Protein AF-W2XPM4-F1 (afdb_monomer_lite)

InterPro domains:
  IPR045379 Crinkler effector protein, N-terminal [PF20147] (14-66)

Foldseek 3Di:
DVVVVVVVVVVQKDKDWDADPPVRDIDIDIDGPPDDVLVVLVRVQVVPDDPVGGDDSVVDDDDDDDDPPDD

Radius of gyration: 15.05 Å; chains: 1; bounding box: 34×27×44 Å

Secondary structure (DSSP, 8-state):
--SHHHHHHHTTEEEEEEE-TTT--EEEEEEETT--HHHHHHHHHHHH-BTTB---GGGPPP--PPPTT--

Sequence (71 aa):
MAEEKNMEEAETEVKLRCGVYGEGSVFSVEIQRNADVEVLQEKIAGILSTEQHTVPPRLLTLYLARKEGET

Structure (mmCIF, N/CA/C/O backbone):
data_AF-W2XPM4-F1
#
_entry.id   AF-W2XPM4-F1
#
loop_
_atom_site.group_PDB
_atom_site.id
_atom_site.type_symbol
_atom_site.label_atom_id
_atom_site.label_alt_id
_atom_site.label_comp_id
_atom_site.label_asym_id
_atom_site.label_entity_id
_atom_site.label_seq_id
_atom_site.pdbx_PDB_ins_code
_atom_site.Cartn_x
_atom_site.Cartn_y
_atom_site.Cartn_z
_atom_site.occupancy
_atom_site.B_iso_or_equiv
_atom_site.auth_seq_id
_atom_site.auth_comp_id
_atom_site.auth_asym_id
_atom_site.auth_atom_id
_atom_site.pdbx_PDB_model_num
ATOM 1 N N . MET A 1 1 ? 9.248 12.942 30.707 1.00 49.34 1 MET A N 1
ATOM 2 C CA . MET A 1 1 ? 8.631 13.922 29.786 1.00 49.34 1 MET A CA 1
ATOM 3 C C . MET A 1 1 ? 8.886 13.644 28.298 1.00 49.34 1 MET A C 1
ATOM 5 O O . MET A 1 1 ? 8.147 14.186 27.496 1.00 49.34 1 MET A O 1
ATOM 9 N N . ALA A 1 2 ? 9.870 12.823 27.892 1.00 50.88 2 ALA A N 1
ATOM 10 C CA . ALA A 1 2 ? 10.029 12.418 26.479 1.00 50.88 2 ALA A CA 1
ATOM 11 C C . ALA A 1 2 ? 9.274 11.121 26.113 1.00 50.88 2 ALA A C 1
ATOM 13 O O . ALA A 1 2 ? 9.113 10.814 24.939 1.00 50.88 2 ALA A O 1
ATOM 14 N N . GLU A 1 3 ? 8.803 10.373 27.113 1.00 51.44 3 GLU A N 1
ATOM 15 C CA . GLU A 1 3 ? 8.217 9.038 26.926 1.00 51.44 3 GLU A CA 1
ATOM 16 C C . GLU A 1 3 ? 6.697 9.073 26.693 1.00 51.44 3 GLU A C 1
ATOM 18 O O . GLU A 1 3 ? 6.151 8.203 26.026 1.00 51.44 3 GLU A O 1
ATOM 23 N N . GLU A 1 4 ? 6.017 10.127 27.155 1.00 46.03 4 GLU A N 1
ATOM 24 C CA . GLU A 1 4 ? 4.562 10.287 26.999 1.00 46.03 4 GLU A CA 1
ATOM 25 C C . GLU A 1 4 ? 4.165 10.727 25.582 1.00 46.03 4 GLU A C 1
ATOM 27 O O . GLU A 1 4 ? 3.075 10.409 25.119 1.00 46.03 4 GLU A O 1
ATOM 32 N N . LYS A 1 5 ? 5.074 11.383 24.846 1.00 46.72 5 LYS A N 1
ATOM 33 C CA . LYS A 1 5 ? 4.819 11.817 23.464 1.00 46.72 5 LYS A CA 1
ATOM 34 C C . LYS A 1 5 ? 4.797 10.643 22.471 1.00 46.72 5 LYS A C 1
ATOM 36 O O . LYS A 1 5 ? 4.075 10.692 21.484 1.00 46.72 5 LYS A O 1
ATOM 41 N N . ASN A 1 6 ? 5.539 9.573 22.769 1.00 48.91 6 ASN A N 1
ATOM 42 C CA . ASN A 1 6 ? 5.595 8.369 21.935 1.00 48.91 6 ASN A CA 1
ATOM 43 C C . ASN A 1 6 ? 4.353 7.477 22.070 1.00 48.91 6 ASN A C 1
ATOM 45 O O . ASN A 1 6 ? 4.091 6.677 21.176 1.00 48.91 6 ASN A O 1
ATOM 49 N N . MET A 1 7 ? 3.606 7.575 23.176 1.00 45.94 7 MET A N 1
ATOM 50 C CA . MET A 1 7 ? 2.430 6.728 23.388 1.00 45.94 7 MET A CA 1
ATOM 51 C C . MET A 1 7 ? 1.193 7.272 22.662 1.00 45.94 7 MET A C 1
ATOM 53 O O . MET A 1 7 ? 0.403 6.483 22.163 1.00 45.94 7 MET A O 1
ATOM 57 N N . GLU A 1 8 ? 1.069 8.596 22.525 1.00 49.59 8 GLU A N 1
ATOM 58 C CA . GLU A 1 8 ? -0.053 9.233 21.819 1.00 49.59 8 GLU A CA 1
ATOM 59 C C . GLU A 1 8 ? 0.117 9.216 20.286 1.00 49.59 8 GLU A C 1
ATOM 61 O O . GLU A 1 8 ? -0.852 9.018 19.557 1.00 49.59 8 GLU A O 1
ATOM 66 N N . GLU A 1 9 ? 1.350 9.320 19.767 1.00 51.19 9 GLU A N 1
ATOM 67 C CA . GLU A 1 9 ? 1.606 9.185 18.321 1.00 51.19 9 GLU A CA 1
ATOM 68 C C . GLU A 1 9 ? 1.372 7.744 17.819 1.00 51.19 9 GLU A C 1
ATOM 70 O O . GLU A 1 9 ? 0.871 7.554 16.707 1.00 51.19 9 GLU A O 1
ATOM 75 N N . ALA A 1 10 ? 1.630 6.727 18.652 1.00 53.47 10 ALA A N 1
ATOM 76 C CA . ALA A 1 10 ? 1.456 5.317 18.292 1.00 53.47 10 ALA A CA 1
ATOM 77 C C . ALA A 1 10 ? -0.014 4.894 18.088 1.00 53.47 10 ALA A C 1
ATOM 79 O O . ALA A 1 10 ? -0.284 4.006 17.283 1.00 53.47 10 ALA A O 1
ATOM 80 N N . GLU A 1 11 ? -0.980 5.534 18.759 1.00 59.12 11 GLU A N 1
ATOM 81 C CA . GLU A 1 11 ? -2.413 5.221 18.593 1.00 59.12 11 GLU A CA 1
ATOM 82 C C . GLU A 1 11 ? -2.993 5.741 17.269 1.00 59.12 11 GLU A C 1
ATOM 84 O O . GLU A 1 11 ? -4.086 5.342 16.844 1.00 59.12 11 GLU A O 1
ATOM 89 N N . THR A 1 12 ? -2.255 6.628 16.600 1.00 84.19 12 THR A N 1
ATOM 90 C CA . THR A 1 12 ? -2.677 7.236 15.340 1.00 84.19 12 THR A CA 1
ATOM 91 C C . THR A 1 12 ? -2.105 6.547 14.117 1.00 84.19 12 THR A C 1
ATOM 93 O O . THR A 1 12 ? -2.575 6.843 13.028 1.00 84.19 12 THR A O 1
ATOM 96 N N . GLU A 1 13 ? -1.152 5.622 14.243 1.00 88.50 13 GLU A N 1
ATOM 97 C CA . GLU A 1 13 ? -0.550 4.934 13.099 1.00 88.50 13 GLU A CA 1
ATOM 98 C C . GLU A 1 13 ? -1.096 3.510 12.946 1.00 88.50 13 GLU A C 1
ATOM 100 O O . GLU A 1 13 ? -1.315 2.781 13.913 1.00 88.50 13 GLU A O 1
ATOM 105 N N . VAL A 1 14 ? -1.346 3.100 11.705 1.00 92.31 14 VAL A N 1
ATOM 106 C CA . VAL A 1 14 ? -1.797 1.752 11.365 1.00 92.31 14 VAL A CA 1
ATOM 107 C C . VAL A 1 14 ? -0.823 1.096 10.402 1.00 92.31 14 VAL A C 1
ATOM 109 O O . VAL A 1 14 ? -0.279 1.724 9.492 1.00 92.31 14 VAL A O 1
ATOM 112 N N . LYS A 1 15 ? -0.646 -0.214 10.579 1.00 94.50 15 LYS A N 1
ATOM 113 C CA . LYS A 1 15 ? 0.155 -1.049 9.690 1.00 94.50 15 LYS A CA 1
ATOM 114 C C . LYS A 1 15 ? -0.750 -1.830 8.749 1.00 94.50 15 LYS A C 1
ATOM 116 O O . LYS A 1 15 ? -1.439 -2.763 9.160 1.00 94.50 15 LYS A O 1
ATOM 121 N N . LEU A 1 16 ? -0.737 -1.453 7.478 1.00 93.19 16 LEU A N 1
ATOM 122 C CA . LEU A 1 16 ? -1.500 -2.102 6.418 1.00 93.19 16 LEU A CA 1
ATOM 123 C C . LEU A 1 16 ? -0.651 -3.178 5.746 1.00 93.19 16 LEU A C 1
ATOM 125 O O . LEU A 1 16 ? 0.510 -2.947 5.411 1.00 93.19 16 LEU A O 1
ATOM 129 N N . ARG A 1 17 ? -1.235 -4.357 5.518 1.00 93.56 17 ARG A N 1
ATOM 130 C CA . ARG A 1 17 ? -0.609 -5.423 4.730 1.00 93.56 17 ARG A CA 1
ATOM 131 C C . ARG A 1 17 ? -1.111 -5.339 3.291 1.00 93.56 17 ARG A C 1
ATOM 133 O O . ARG A 1 17 ? -2.294 -5.552 3.039 1.00 93.56 17 ARG A O 1
ATOM 140 N N . CYS A 1 18 ? -0.212 -5.043 2.360 1.00 93.06 18 CYS A N 1
ATOM 141 C CA . CYS A 1 18 ? -0.517 -4.837 0.948 1.00 93.06 18 CYS A CA 1
ATOM 142 C C . CYS A 1 18 ? -0.044 -6.041 0.130 1.00 93.06 18 CYS A C 1
ATOM 144 O O . CYS A 1 18 ? 1.128 -6.408 0.194 1.00 93.06 18 CYS A O 1
ATOM 146 N N . GLY A 1 19 ? -0.952 -6.652 -0.633 1.00 92.75 19 GLY A N 1
ATOM 147 C CA . GLY A 1 19 ? -0.628 -7.697 -1.605 1.00 92.75 19 GLY A CA 1
ATOM 148 C C . GLY A 1 19 ? -0.698 -7.158 -3.032 1.00 92.75 19 GLY A C 1
ATOM 149 O O . GLY A 1 19 ? -1.667 -6.484 -3.384 1.0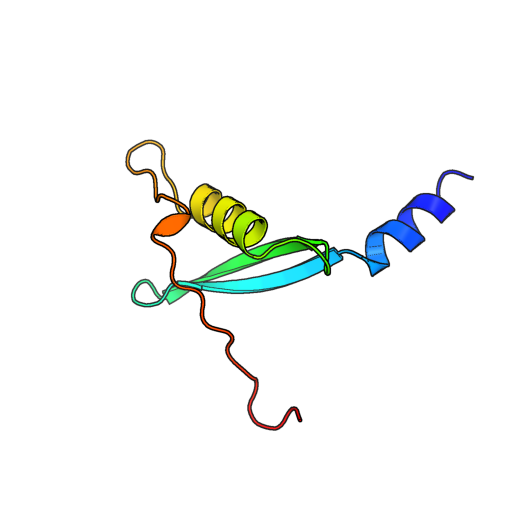0 92.75 19 GLY A O 1
ATOM 150 N N . VAL A 1 20 ? 0.307 -7.461 -3.853 1.00 90.75 20 VAL A N 1
ATOM 151 C CA . VAL A 1 20 ? 0.341 -7.085 -5.273 1.00 90.75 20 VAL A CA 1
ATOM 152 C C . VAL A 1 20 ? -0.332 -8.179 -6.093 1.00 90.75 20 VAL A C 1
ATOM 154 O O . VAL A 1 20 ? 0.148 -9.312 -6.173 1.00 90.75 20 VAL A O 1
ATOM 157 N N . TYR A 1 21 ? -1.464 -7.838 -6.707 1.00 84.44 21 TYR A N 1
ATOM 158 C CA . TYR A 1 21 ? -2.202 -8.758 -7.565 1.00 84.44 21 TYR A CA 1
ATOM 159 C C . TYR A 1 21 ? -1.378 -9.130 -8.808 1.00 84.44 21 TYR A C 1
ATOM 161 O O . TYR A 1 21 ? -0.796 -8.264 -9.454 1.00 84.44 21 TYR A O 1
ATOM 169 N N . GLY A 1 22 ? -1.330 -10.419 -9.148 1.00 83.56 22 GLY A N 1
ATOM 170 C CA . GLY A 1 22 ? -0.568 -10.946 -10.288 1.00 83.56 22 GLY A CA 1
ATOM 171 C C . GLY A 1 22 ? 0.890 -11.291 -9.971 1.00 83.56 22 GLY A C 1
ATOM 172 O O . GLY A 1 22 ? 1.358 -12.334 -10.414 1.00 83.56 22 GLY A O 1
ATOM 173 N N . GLU A 1 23 ? 1.583 -10.480 -9.167 1.00 83.69 23 GLU A N 1
ATOM 174 C CA . GLU A 1 23 ? 2.969 -10.761 -8.754 1.00 83.69 23 GLU A CA 1
ATOM 175 C C . GLU A 1 23 ? 3.036 -11.707 -7.542 1.00 83.69 23 GLU A C 1
ATOM 177 O O . GLU A 1 23 ? 3.945 -12.524 -7.434 1.00 83.69 23 GLU A O 1
ATOM 182 N N . GLY A 1 24 ? 2.057 -11.626 -6.631 1.00 85.75 24 GLY A N 1
ATOM 183 C CA . GLY A 1 24 ? 2.015 -12.448 -5.415 1.00 85.75 24 GLY A CA 1
ATOM 184 C C . GLY A 1 24 ? 2.902 -11.937 -4.273 1.00 85.75 24 GLY A C 1
ATOM 185 O O . GLY A 1 24 ? 2.936 -12.547 -3.204 1.00 85.75 24 GLY A O 1
ATOM 186 N N . SER A 1 25 ? 3.585 -10.808 -4.466 1.00 89.31 25 SER A N 1
ATOM 187 C CA . SER A 1 25 ? 4.367 -10.131 -3.431 1.00 89.31 25 SER A CA 1
ATOM 188 C C . SER A 1 25 ? 3.475 -9.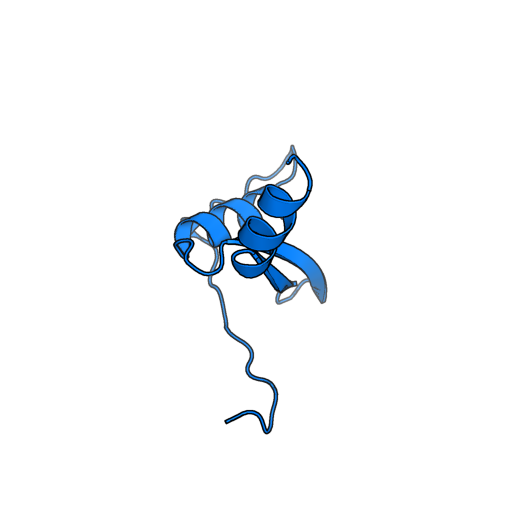513 -2.359 1.00 89.31 25 SER A C 1
ATOM 190 O O . SER A 1 25 ? 2.387 -9.003 -2.642 1.00 89.31 25 SER A O 1
ATOM 192 N N . VAL A 1 26 ? 3.951 -9.524 -1.113 1.00 92.62 26 VAL A N 1
ATOM 193 C CA . VAL A 1 26 ? 3.255 -8.921 0.027 1.00 92.62 26 VAL A CA 1
ATOM 194 C C . VAL A 1 26 ? 4.237 -8.102 0.854 1.00 92.62 26 VAL A C 1
ATOM 196 O O . VAL A 1 26 ? 5.293 -8.601 1.234 1.00 92.62 26 VAL A O 1
ATOM 199 N N . PHE A 1 27 ? 3.867 -6.869 1.183 1.00 93.69 27 PHE A N 1
ATOM 200 C CA . PHE A 1 27 ? 4.659 -5.973 2.025 1.00 93.69 27 PHE A CA 1
ATOM 201 C C . PHE A 1 27 ? 3.767 -5.229 3.021 1.00 93.69 27 PHE A C 1
ATOM 203 O O . PHE A 1 27 ? 2.540 -5.332 2.984 1.00 93.69 27 PHE A O 1
ATOM 210 N N . SER A 1 28 ? 4.389 -4.532 3.971 1.00 94.69 28 SER A N 1
ATOM 211 C CA . SER A 1 28 ? 3.674 -3.724 4.962 1.00 94.69 28 SER A CA 1
ATOM 212 C C . SER A 1 28 ? 3.909 -2.241 4.718 1.00 94.69 28 SER A C 1
ATOM 214 O O . SER A 1 28 ? 5.018 -1.850 4.361 1.00 94.69 28 SER A O 1
ATOM 216 N N . VAL A 1 29 ? 2.883 -1.430 4.957 1.00 94.81 29 VAL A N 1
ATOM 217 C CA . VAL A 1 29 ? 2.950 0.032 4.907 1.00 94.81 29 VAL A CA 1
ATOM 218 C C . VAL A 1 29 ? 2.451 0.585 6.231 1.00 94.81 29 VAL A C 1
ATOM 220 O O . VAL A 1 29 ? 1.360 0.241 6.678 1.00 94.81 29 VAL A O 1
ATOM 223 N N . GLU A 1 30 ? 3.255 1.438 6.850 1.00 94.56 30 GLU A N 1
ATOM 224 C CA . GLU A 1 30 ? 2.888 2.199 8.044 1.00 94.56 30 GLU A CA 1
ATOM 225 C C . GLU A 1 30 ? 2.377 3.578 7.618 1.00 94.56 30 GLU A C 1
ATOM 227 O O . GLU A 1 30 ? 2.997 4.255 6.788 1.00 94.56 30 GLU A O 1
ATOM 232 N N . ILE A 1 31 ? 1.203 3.972 8.108 1.00 94.44 31 ILE A N 1
ATOM 233 C CA . ILE A 1 31 ? 0.539 5.225 7.737 1.00 94.44 31 ILE A CA 1
ATOM 234 C C . ILE A 1 31 ? -0.353 5.723 8.872 1.00 94.44 31 ILE A C 1
ATOM 236 O O . ILE A 1 31 ? -0.928 4.924 9.608 1.00 94.44 31 ILE A O 1
ATOM 240 N N . GLN A 1 32 ? -0.515 7.041 8.991 1.00 93.94 32 GLN A N 1
ATOM 241 C CA . GLN A 1 32 ? -1.500 7.600 9.911 1.00 93.94 32 GLN A CA 1
ATOM 242 C C . GLN A 1 32 ? -2.911 7.107 9.556 1.00 93.94 32 GLN A C 1
ATOM 244 O O . GLN A 1 32 ? -3.313 7.050 8.395 1.00 93.94 32 GLN A O 1
ATOM 249 N N . ARG A 1 33 ? -3.680 6.762 10.582 1.00 91.00 33 ARG A N 1
ATOM 250 C CA . ARG A 1 33 ? -5.029 6.200 10.526 1.00 91.00 33 ARG A CA 1
ATOM 251 C C . ARG A 1 33 ? -6.022 7.126 9.830 1.00 91.00 33 ARG A C 1
ATOM 253 O O . ARG A 1 33 ? -6.995 6.651 9.257 1.00 91.00 33 ARG A O 1
ATOM 260 N N . ASN A 1 34 ? -5.789 8.429 9.917 1.00 91.75 34 ASN A N 1
ATOM 261 C CA . ASN A 1 34 ? -6.585 9.488 9.304 1.00 91.75 34 ASN A CA 1
ATOM 262 C C . ASN A 1 34 ? -5.928 10.081 8.047 1.00 91.75 34 ASN A C 1
ATOM 2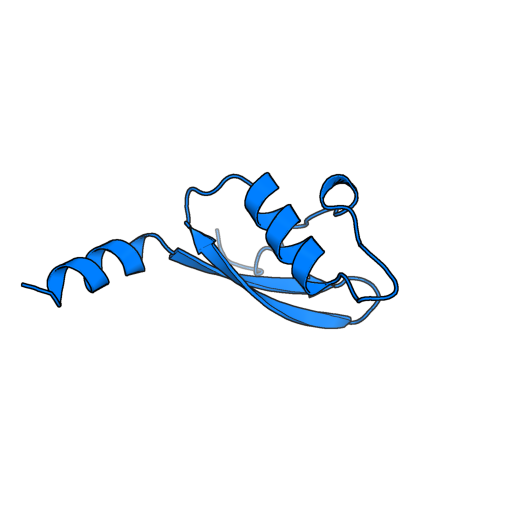64 O O . ASN A 1 34 ? -6.392 11.115 7.574 1.00 91.75 34 ASN A O 1
ATOM 268 N N . ALA A 1 35 ? -4.857 9.474 7.527 1.00 93.38 35 ALA A N 1
ATOM 269 C CA . ALA A 1 35 ? -4.248 9.938 6.290 1.00 93.38 35 ALA A CA 1
ATOM 270 C C . ALA A 1 35 ? -5.178 9.716 5.095 1.00 93.38 35 ALA A C 1
ATOM 272 O O . ALA A 1 35 ? -5.917 8.728 5.026 1.00 93.38 35 ALA A O 1
ATOM 273 N N . ASP A 1 36 ? -5.069 10.609 4.116 1.00 94.25 36 ASP A N 1
ATOM 274 C CA . ASP A 1 36 ? -5.768 10.466 2.849 1.00 94.25 36 ASP A CA 1
ATOM 275 C C . ASP A 1 36 ? -5.264 9.256 2.056 1.00 94.25 36 ASP A C 1
ATOM 277 O O . ASP A 1 36 ? -4.096 8.859 2.111 1.00 94.25 36 ASP A O 1
ATOM 281 N N . VAL A 1 37 ? -6.161 8.688 1.249 1.00 91.69 37 VAL A N 1
ATOM 282 C CA . VAL A 1 37 ? -5.849 7.537 0.387 1.00 91.69 37 VAL A CA 1
ATOM 283 C C . VAL A 1 37 ? -4.749 7.875 -0.626 1.00 91.69 37 VAL A C 1
ATOM 285 O O . VAL A 1 37 ? -3.967 6.997 -0.986 1.00 91.69 37 VAL A O 1
ATOM 288 N N . GLU A 1 38 ? -4.638 9.139 -1.039 1.00 94.50 38 GLU A N 1
ATOM 289 C CA . GLU A 1 38 ? -3.565 9.613 -1.921 1.00 94.50 38 GLU A CA 1
ATOM 290 C C . GLU A 1 38 ? -2.180 9.380 -1.298 1.00 94.50 38 GLU A C 1
ATOM 292 O O . GLU A 1 38 ? -1.299 8.824 -1.950 1.00 94.50 38 GLU A O 1
ATOM 297 N N . VAL A 1 39 ? -2.020 9.663 -0.001 1.00 94.88 39 VAL A N 1
ATOM 298 C CA . VAL A 1 39 ? -0.767 9.419 0.736 1.00 94.88 39 VAL A CA 1
ATOM 299 C C . VAL A 1 39 ? -0.430 7.925 0.764 1.00 94.88 39 VAL A C 1
ATOM 301 O O . VAL A 1 39 ? 0.732 7.531 0.624 1.00 94.88 39 VAL A O 1
ATOM 304 N N . LEU A 1 40 ? -1.441 7.060 0.905 1.00 94.56 40 LEU A N 1
ATOM 305 C CA . LEU A 1 40 ? -1.248 5.611 0.828 1.00 94.56 40 LEU A CA 1
ATOM 306 C C . LEU A 1 40 ? -0.801 5.174 -0.574 1.00 94.56 40 LEU A C 1
ATOM 308 O O . LEU A 1 40 ? 0.111 4.352 -0.695 1.00 94.56 40 LEU A O 1
ATOM 312 N N . GLN A 1 41 ? -1.409 5.725 -1.629 1.00 95.19 41 GLN A N 1
ATOM 313 C CA . GLN A 1 41 ? -1.010 5.445 -3.010 1.00 95.19 41 GLN A CA 1
ATOM 314 C C . GLN A 1 41 ? 0.428 5.894 -3.276 1.00 95.19 41 GLN A C 1
ATOM 316 O O . GLN A 1 41 ? 1.180 5.144 -3.894 1.00 95.19 41 GLN A O 1
ATOM 321 N N . GLU A 1 42 ? 0.839 7.064 -2.787 1.00 95.25 42 GLU A N 1
ATOM 322 C CA . GLU A 1 42 ? 2.213 7.556 -2.924 1.00 95.25 42 GLU A CA 1
ATOM 323 C C . GLU A 1 42 ? 3.227 6.634 -2.248 1.00 95.25 42 GLU A C 1
ATOM 325 O O . GLU A 1 42 ? 4.224 6.256 -2.869 1.00 95.25 42 GLU A O 1
ATOM 330 N N . LYS A 1 43 ? 2.955 6.198 -1.010 1.00 94.81 43 LYS A N 1
ATOM 331 C CA . LYS A 1 43 ? 3.8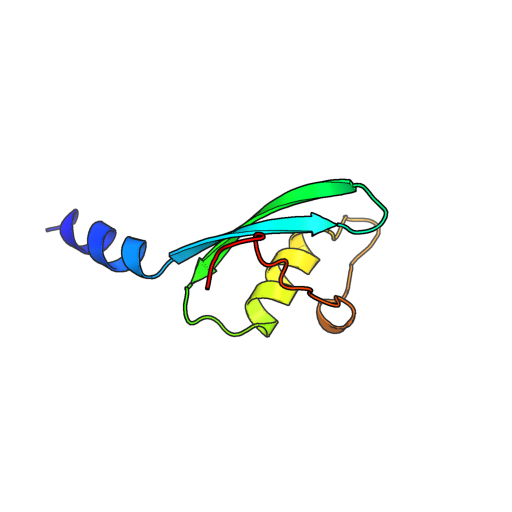30 5.248 -0.308 1.00 94.81 43 LYS A CA 1
ATOM 332 C C . LYS A 1 43 ? 3.955 3.924 -1.061 1.00 94.81 43 LYS A C 1
ATOM 334 O O . LYS A 1 43 ? 5.064 3.428 -1.246 1.00 94.81 43 LYS A O 1
ATOM 339 N N . ILE A 1 44 ? 2.836 3.359 -1.517 1.00 94.56 44 ILE A N 1
ATOM 340 C CA . ILE A 1 44 ? 2.826 2.100 -2.277 1.00 94.56 44 ILE A CA 1
ATOM 341 C C . ILE A 1 44 ? 3.588 2.263 -3.598 1.00 94.56 44 ILE A C 1
ATOM 343 O O . ILE A 1 44 ? 4.421 1.425 -3.933 1.00 94.56 44 ILE A O 1
ATOM 347 N N . ALA A 1 45 ? 3.344 3.348 -4.331 1.00 93.81 45 ALA A N 1
ATOM 348 C CA . ALA A 1 45 ? 4.031 3.656 -5.580 1.00 93.81 45 ALA A CA 1
ATOM 349 C C . ALA A 1 45 ? 5.542 3.790 -5.388 1.00 93.81 45 ALA A C 1
ATOM 351 O O . ALA A 1 45 ? 6.301 3.261 -6.196 1.00 93.81 45 ALA A O 1
ATOM 352 N N . GLY A 1 46 ? 5.981 4.447 -4.312 1.00 93.62 46 GLY A N 1
ATOM 353 C CA . GLY A 1 46 ? 7.394 4.557 -3.962 1.00 93.62 46 GLY A CA 1
ATOM 354 C C . GLY A 1 46 ? 8.046 3.197 -3.704 1.00 93.62 46 GLY A C 1
ATOM 355 O O . GLY A 1 46 ? 9.150 2.964 -4.178 1.00 93.62 46 GLY A O 1
ATOM 356 N N . ILE A 1 47 ? 7.346 2.282 -3.024 1.00 92.56 47 ILE A N 1
ATOM 357 C CA . ILE A 1 47 ? 7.838 0.920 -2.745 1.00 92.56 47 ILE A CA 1
ATOM 358 C C . ILE A 1 47 ? 7.923 0.074 -4.020 1.00 92.56 47 ILE A C 1
ATOM 360 O O . ILE A 1 47 ? 8.873 -0.684 -4.194 1.00 92.56 47 ILE A O 1
ATOM 364 N N . LEU A 1 48 ? 6.924 0.179 -4.900 1.00 89.44 48 LEU A N 1
ATOM 365 C CA . LEU A 1 48 ? 6.868 -0.594 -6.146 1.00 89.44 48 LEU A CA 1
ATOM 366 C C . LEU A 1 48 ? 7.754 -0.015 -7.254 1.00 89.44 48 LEU A C 1
ATOM 368 O O . LEU A 1 48 ? 8.049 -0.697 -8.235 1.00 89.44 48 LEU A O 1
ATOM 372 N N . SER A 1 49 ? 8.148 1.249 -7.128 1.00 89.69 49 SER A N 1
ATOM 373 C CA . SER A 1 49 ? 9.041 1.885 -8.084 1.00 89.69 49 SER A CA 1
ATOM 374 C C . SER A 1 49 ? 10.464 1.371 -7.910 1.00 89.69 49 SER A C 1
ATOM 376 O O . SER A 1 49 ? 10.975 1.228 -6.805 1.00 89.69 49 SER A O 1
ATOM 378 N N . THR A 1 50 ? 11.129 1.144 -9.033 1.00 86.25 50 THR A N 1
ATOM 379 C CA . THR A 1 50 ? 12.562 0.851 -9.098 1.00 86.25 50 THR A CA 1
ATOM 380 C C . THR A 1 50 ? 13.279 1.989 -9.817 1.00 86.25 50 THR A C 1
ATOM 382 O O . THR A 1 50 ? 12.640 2.842 -10.435 1.00 86.25 50 THR A O 1
ATOM 385 N N . GLU A 1 51 ? 14.614 1.987 -9.800 1.00 84.25 51 GLU A N 1
ATOM 386 C CA . GLU A 1 51 ? 15.418 2.971 -10.544 1.00 84.25 51 GLU A CA 1
ATOM 387 C C . GLU A 1 51 ? 15.101 2.991 -12.049 1.00 84.25 51 GLU A C 1
ATOM 389 O O . GLU A 1 51 ? 15.253 4.016 -12.707 1.00 84.25 51 GLU A O 1
ATOM 394 N N . GLN A 1 52 ? 14.645 1.862 -12.597 1.00 85.12 52 GLN A N 1
ATOM 395 C CA . GLN A 1 52 ? 14.372 1.697 -14.026 1.00 85.12 52 GLN A CA 1
ATOM 396 C C . GLN A 1 52 ? 12.894 1.890 -14.381 1.00 85.12 52 GLN A C 1
ATOM 398 O O . GLN A 1 52 ? 12.566 2.099 -15.548 1.00 85.12 52 GLN A O 1
ATOM 403 N N . HIS A 1 53 ? 11.994 1.806 -13.400 1.00 84.62 53 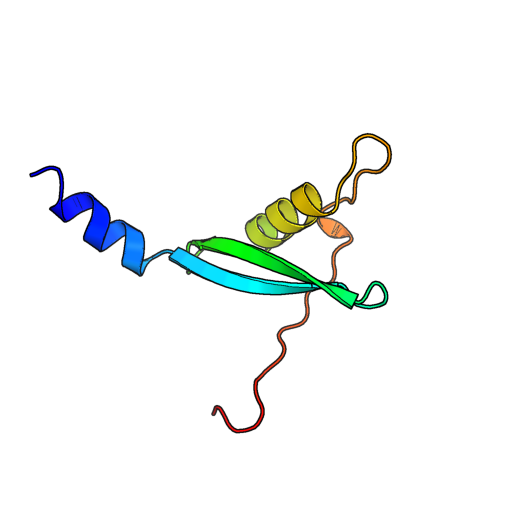HIS A N 1
ATOM 404 C CA . HIS A 1 53 ? 10.559 1.874 -13.636 1.00 84.62 53 HIS A CA 1
ATOM 405 C C . HIS A 1 53 ? 9.835 2.528 -12.461 1.00 84.62 53 HIS A C 1
ATOM 407 O O . HIS A 1 53 ? 9.720 1.947 -11.382 1.00 84.62 53 HIS A O 1
ATOM 413 N N . THR A 1 54 ? 9.288 3.719 -12.696 1.00 90.44 54 THR A N 1
ATOM 414 C CA . THR A 1 54 ? 8.449 4.429 -11.728 1.00 90.44 54 THR A CA 1
ATOM 415 C C . THR A 1 54 ? 6.983 4.087 -11.947 1.00 90.44 54 THR A C 1
ATOM 417 O O . THR A 1 54 ? 6.468 4.219 -13.055 1.00 90.44 54 THR A O 1
ATOM 420 N N . VAL A 1 55 ? 6.293 3.699 -10.878 1.00 89.12 55 VAL A N 1
ATOM 421 C CA . VAL A 1 55 ? 4.845 3.482 -10.871 1.00 89.12 55 VAL A CA 1
ATOM 422 C C . VAL A 1 55 ? 4.163 4.784 -10.438 1.00 89.12 55 VAL A C 1
ATOM 424 O O . VAL A 1 55 ? 4.346 5.204 -9.300 1.00 89.12 55 VAL A O 1
ATOM 427 N N . PRO A 1 56 ? 3.375 5.458 -11.293 1.00 92.25 56 PRO A N 1
ATOM 428 C CA . PRO A 1 56 ? 2.635 6.645 -10.878 1.00 92.25 56 PRO A CA 1
ATOM 429 C C . PRO A 1 56 ? 1.540 6.283 -9.854 1.00 92.25 56 PRO A C 1
ATOM 431 O O . PRO A 1 56 ? 0.728 5.402 -10.154 1.00 92.25 56 PRO A O 1
ATOM 434 N N . PRO A 1 57 ? 1.42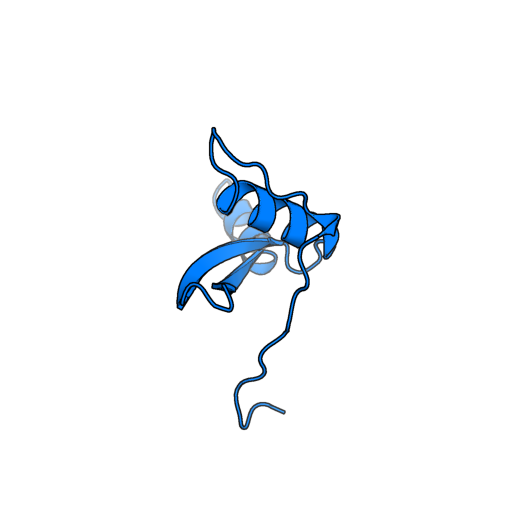3 6.997 -8.716 1.00 92.31 57 PRO A N 1
ATOM 435 C CA . PRO A 1 57 ? 0.425 6.708 -7.675 1.00 92.31 57 PRO A CA 1
ATOM 436 C C . PRO A 1 57 ? -1.012 6.625 -8.204 1.00 92.31 57 PRO A C 1
ATOM 438 O O . PRO A 1 57 ? -1.750 5.698 -7.887 1.00 92.31 57 PRO A O 1
ATOM 441 N N . ARG A 1 58 ? -1.374 7.536 -9.115 1.00 91.56 58 ARG A N 1
ATOM 442 C CA . ARG A 1 58 ? -2.692 7.605 -9.772 1.00 91.56 58 ARG A CA 1
ATOM 443 C C . ARG A 1 58 ? -3.090 6.371 -10.590 1.00 91.56 58 ARG A C 1
ATOM 445 O O . ARG A 1 58 ? -4.252 6.255 -10.959 1.00 91.56 58 ARG A O 1
ATOM 452 N N . LEU A 1 59 ? -2.141 5.498 -10.939 1.00 91.25 59 LEU A N 1
ATOM 453 C CA . LEU A 1 59 ? -2.424 4.265 -11.681 1.00 91.25 59 LEU A CA 1
ATOM 454 C C . LEU A 1 59 ? -2.685 3.070 -10.754 1.00 91.25 59 LEU A C 1
ATOM 456 O O . LEU A 1 59 ? -3.123 2.019 -11.222 1.00 91.25 59 LEU A O 1
ATOM 460 N N . LEU A 1 60 ? -2.448 3.212 -9.447 1.00 91.75 60 LEU A N 1
ATOM 461 C CA . LEU A 1 60 ? -2.718 2.162 -8.474 1.00 91.75 60 LEU A CA 1
ATOM 462 C C . LEU A 1 60 ? -4.215 2.074 -8.183 1.00 91.75 60 LEU A C 1
ATOM 464 O O . LEU A 1 60 ? -4.824 3.027 -7.701 1.00 91.75 60 LEU A O 1
ATOM 468 N N . THR A 1 61 ? -4.791 0.895 -8.408 1.00 92.00 61 THR A N 1
ATOM 469 C CA . THR A 1 61 ? -6.148 0.565 -7.954 1.00 92.00 61 THR A CA 1
ATOM 470 C C . THR A 1 61 ? -6.058 -0.234 -6.659 1.00 92.00 61 THR A C 1
ATOM 472 O O . THR A 1 61 ? -5.479 -1.321 -6.645 1.00 92.00 61 THR A O 1
ATOM 475 N N . LEU A 1 62 ? -6.606 0.305 -5.568 1.00 92.12 62 LEU A N 1
ATOM 476 C CA . LEU A 1 62 ? -6.550 -0.312 -4.242 1.00 92.12 62 LEU A CA 1
ATOM 477 C C . LEU A 1 62 ? -7.842 -1.079 -3.940 1.00 92.12 62 LEU A C 1
ATOM 479 O O . LEU A 1 62 ? -8.939 -0.559 -4.131 1.00 92.12 62 LEU A O 1
ATOM 483 N N . TYR A 1 63 ? -7.701 -2.294 -3.411 1.00 89.62 63 TYR A N 1
ATOM 484 C CA . TYR A 1 63 ? -8.818 -3.123 -2.962 1.00 89.62 63 TYR A CA 1
ATOM 485 C C . TYR A 1 63 ? -8.695 -3.400 -1.466 1.00 89.62 63 TYR A C 1
ATOM 487 O O . TYR A 1 63 ? -7.649 -3.834 -0.986 1.00 89.62 63 TYR A O 1
ATOM 495 N N . LEU A 1 64 ? -9.785 -3.186 -0.733 1.00 88.62 64 LEU A N 1
ATOM 496 C CA . LEU A 1 64 ? -9.895 -3.579 0.668 1.00 88.62 64 LEU A CA 1
ATOM 497 C C . LEU A 1 64 ? -10.399 -5.019 0.737 1.00 88.62 64 LEU A C 1
ATOM 499 O O . LEU A 1 64 ? -11.578 -5.290 0.508 1.00 88.62 64 LEU A O 1
ATOM 503 N N . ALA A 1 65 ? -9.500 -5.945 1.057 1.00 85.38 65 ALA A N 1
ATOM 504 C CA . ALA A 1 65 ? -9.882 -7.312 1.367 1.00 85.38 65 ALA A CA 1
ATOM 505 C C . ALA A 1 65 ? -10.459 -7.355 2.785 1.00 85.38 65 ALA A C 1
ATOM 507 O O . ALA A 1 65 ? -9.761 -7.070 3.759 1.00 85.38 65 ALA A O 1
ATOM 508 N N . ARG A 1 66 ? -11.740 -7.706 2.904 1.00 81.19 66 ARG A N 1
ATOM 509 C CA . ARG A 1 66 ? -12.341 -8.013 4.203 1.00 81.19 66 ARG A CA 1
ATOM 510 C C . ARG A 1 66 ? -11.996 -9.443 4.575 1.00 81.19 66 ARG A C 1
ATOM 512 O O . ARG A 1 66 ? -12.049 -10.335 3.729 1.00 81.19 66 ARG A O 1
ATOM 519 N N . LYS A 1 67 ? -11.668 -9.663 5.842 1.00 75.94 67 LYS A N 1
ATOM 520 C CA . LYS A 1 67 ? -11.585 -11.015 6.373 1.00 75.94 67 LYS A CA 1
ATOM 521 C C . LYS A 1 67 ? -13.000 -11.577 6.477 1.00 75.94 67 LYS A C 1
ATOM 523 O O . LYS A 1 67 ? -13.919 -10.887 6.915 1.00 75.94 67 LYS A O 1
ATOM 528 N N . GLU A 1 68 ? -13.178 -12.817 6.045 1.00 72.25 68 GLU A N 1
ATOM 529 C CA . GLU A 1 68 ? -14.464 -13.495 6.165 1.00 72.25 68 GLU A CA 1
ATOM 530 C C . GLU A 1 68 ? -14.850 -13.609 7.653 1.00 72.25 68 GLU A C 1
ATOM 532 O O . GLU A 1 68 ? -14.056 -14.091 8.463 1.00 72.25 68 GLU A O 1
ATOM 537 N N . GLY A 1 69 ? -16.044 -13.128 8.019 1.00 64.25 69 GLY A N 1
ATOM 538 C CA . GLY A 1 69 ? -16.584 -13.213 9.383 1.00 64.25 69 GLY A CA 1
ATOM 539 C C . GLY A 1 69 ? -16.360 -12.001 10.300 1.00 64.25 69 GLY A C 1
ATOM 540 O O . GLY A 1 69 ? -16.852 -12.027 11.424 1.00 64.25 69 GLY A O 1
ATOM 541 N N . GLU A 1 70 ? -15.681 -10.939 9.855 1.00 62.75 70 GLU A N 1
ATOM 542 C CA . GLU A 1 70 ? -15.634 -9.663 10.590 1.00 62.75 70 GLU A CA 1
ATOM 543 C C . GLU A 1 70 ? -16.752 -8.728 10.084 1.00 62.75 70 GLU A C 1
ATOM 545 O O . GLU A 1 70 ? -16.757 -8.330 8.915 1.00 62.75 70 GLU A O 1
ATOM 550 N N . THR A 1 71 ? -17.731 -8.442 10.954 1.00 55.22 71 THR A N 1
ATOM 551 C CA . THR A 1 71 ? -18.844 -7.491 10.734 1.00 55.22 71 THR A CA 1
ATOM 552 C C . THR A 1 71 ? -18.511 -6.098 11.225 1.00 55.22 71 THR A C 1
ATOM 554 O O . THR A 1 71 ? -18.080 -6.006 12.397 1.00 55.22 71 THR A O 1
#

Organism: NCBI:txid1317063

pLDDT: mean 82.88, std 15.87, range [45.94, 95.25]